Protein AF-A0A2V8UFH4-F1 (afdb_monomer_lite)

Secondary structure (DSSP, 8-state):
---------TT-EEEEEETTEEEEEETTT--EEEEEEGGGHHHHHHHHHHT--EEEEE-TTT-PEEEEET-S-EEEEE-TTT--EEEEEEEE-

Foldseek 3Di:
DDDDDPPPPQFDWDWDDDDQKIWTAGPHPRHTPDIDGPVCVVVVVVVVVVPQDWFWDQDPPPRDIDTDTPDPWDQWDQDPPPRDIDGDPDTGD

Sequence (93 aa):
MKMSPTWTAAGCLVVRTREDQAQIVCNECGGLIQTVPIGDVEAVMLELAKTDRVCSVQCTHCGALNIFPGMSAIMAFICHECGEGVEVPRSVQ

Radius of gyration: 18.55 Å; chains: 1; bounding box: 44×37×42 Å

pLDDT: mean 81.3, std 17.06, range [33.31, 96.88]

Structure (mmCIF, N/CA/C/O backbone):
data_AF-A0A2V8UFH4-F1
#
_entry.id   AF-A0A2V8UFH4-F1
#
loop_
_atom_site.group_PDB
_atom_site.id
_atom_site.type_symbol
_atom_site.label_atom_id
_atom_site.label_alt_id
_atom_site.label_comp_id
_atom_site.label_asym_id
_atom_site.label_entity_id
_atom_site.label_seq_id
_atom_site.pdbx_PDB_ins_code
_atom_site.Cartn_x
_atom_site.Cartn_y
_atom_site.Cartn_z
_atom_site.occupancy
_atom_site.B_iso_or_equiv
_atom_site.auth_seq_id
_atom_site.auth_comp_id
_atom_site.auth_asym_id
_atom_site.auth_atom_id
_atom_site.pdbx_PDB_model_num
ATOM 1 N N . MET A 1 1 ? -26.019 28.379 -9.386 1.00 35.56 1 MET A N 1
ATOM 2 C CA . MET A 1 1 ? -25.418 27.543 -8.324 1.00 35.56 1 MET A CA 1
ATOM 3 C C . MET A 1 1 ? -24.354 26.670 -8.973 1.00 35.56 1 MET A C 1
ATOM 5 O O . MET A 1 1 ? -24.693 25.910 -9.867 1.00 35.56 1 MET A O 1
ATOM 9 N N . LYS A 1 2 ? -23.071 26.866 -8.640 1.00 33.31 2 LYS A N 1
ATOM 10 C CA . LYS A 1 2 ? -21.966 26.060 -9.185 1.00 33.31 2 LYS A CA 1
ATOM 11 C C . LYS A 1 2 ? -21.928 24.725 -8.440 1.00 33.31 2 LYS A C 1
ATOM 13 O O . LYS A 1 2 ? -21.723 24.726 -7.232 1.00 33.31 2 LYS A O 1
ATOM 18 N N . MET A 1 3 ? -22.135 23.620 -9.152 1.00 35.19 3 MET A N 1
ATOM 19 C CA . MET A 1 3 ? -21.822 22.280 -8.654 1.00 35.19 3 MET A CA 1
ATOM 20 C C . MET A 1 3 ? -20.296 22.148 -8.634 1.00 35.19 3 MET A C 1
ATOM 22 O O . MET A 1 3 ? -19.653 22.188 -9.680 1.00 35.19 3 MET A O 1
ATOM 26 N N . SER A 1 4 ? -19.711 22.085 -7.440 1.00 36.44 4 SER A N 1
ATOM 27 C CA . SER A 1 4 ? -18.310 21.716 -7.242 1.00 36.44 4 SER A CA 1
ATOM 28 C C . SER A 1 4 ? -18.140 20.217 -7.515 1.00 36.44 4 SER A C 1
ATOM 30 O O . SER A 1 4 ? -18.988 19.438 -7.074 1.00 36.44 4 SER A O 1
ATOM 32 N N . PRO A 1 5 ? -17.077 19.782 -8.211 1.00 42.56 5 PRO A N 1
ATOM 33 C CA . PRO A 1 5 ? -16.849 18.368 -8.461 1.00 42.56 5 PRO A CA 1
ATOM 34 C C . PRO A 1 5 ? -16.466 17.688 -7.143 1.00 42.56 5 PRO A C 1
ATOM 36 O O . PRO A 1 5 ? -15.413 17.970 -6.571 1.00 42.56 5 PRO A O 1
ATOM 39 N N . THR A 1 6 ? -17.319 16.797 -6.640 1.00 41.81 6 THR A N 1
ATOM 40 C CA . THR A 1 6 ? -16.939 15.841 -5.598 1.00 41.81 6 THR A CA 1
ATOM 41 C C . THR A 1 6 ? -16.062 14.782 -6.250 1.00 41.81 6 THR A C 1
ATOM 43 O O . THR A 1 6 ? -16.549 13.745 -6.696 1.00 41.81 6 THR A O 1
ATOM 46 N N . TRP A 1 7 ? -14.765 15.063 -6.350 1.00 41.59 7 TRP A N 1
ATOM 47 C CA . TRP A 1 7 ? -13.762 14.027 -6.552 1.00 41.59 7 TRP A CA 1
ATOM 48 C C . TRP A 1 7 ? -13.789 13.142 -5.305 1.00 41.59 7 TRP A C 1
ATOM 50 O O . TRP A 1 7 ? -13.138 13.440 -4.307 1.00 41.59 7 TRP A O 1
ATOM 60 N N . THR A 1 8 ? -14.597 12.084 -5.303 1.00 47.72 8 THR A N 1
ATOM 61 C CA . THR A 1 8 ? -14.366 10.978 -4.376 1.00 47.72 8 THR A CA 1
ATOM 62 C C . THR A 1 8 ? -13.029 10.386 -4.788 1.00 47.72 8 THR A C 1
ATOM 64 O O . THR A 1 8 ? -12.954 9.715 -5.815 1.00 47.72 8 THR A O 1
ATOM 67 N N . ALA A 1 9 ? -11.961 10.715 -4.062 1.00 50.12 9 ALA A N 1
ATOM 68 C CA . ALA A 1 9 ? -10.681 10.047 -4.229 1.00 50.12 9 ALA A CA 1
ATOM 69 C C . ALA A 1 9 ? -10.930 8.528 -4.183 1.00 50.12 9 ALA A C 1
ATOM 71 O O . ALA A 1 9 ? -11.526 8.024 -3.223 1.00 50.12 9 ALA A O 1
ATOM 72 N N . ALA A 1 10 ? -10.587 7.836 -5.271 1.00 65.56 10 ALA A N 1
ATOM 73 C CA . ALA A 1 10 ? -10.652 6.382 -5.342 1.00 65.56 10 ALA A CA 1
ATOM 74 C C . ALA A 1 10 ? -9.604 5.805 -4.374 1.00 65.56 10 ALA A C 1
ATOM 76 O O . ALA A 1 10 ? -8.497 6.337 -4.288 1.00 65.56 10 ALA A O 1
ATOM 77 N N . GLY A 1 11 ? -9.973 4.776 -3.610 1.00 67.12 11 GLY A N 1
ATOM 78 C CA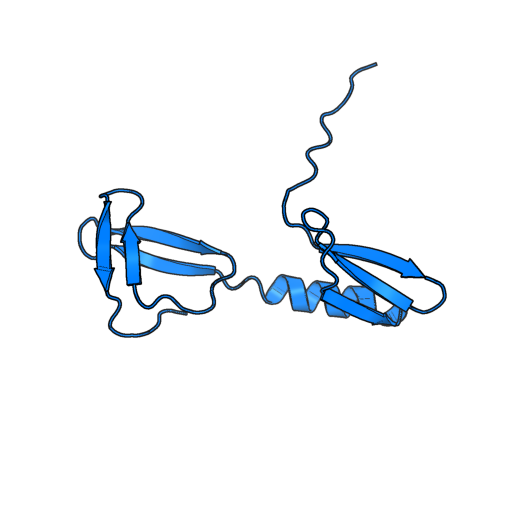 . GLY A 1 11 ? -9.060 4.065 -2.712 1.00 67.12 11 GLY A CA 1
ATOM 79 C C . GLY A 1 11 ? -8.846 4.671 -1.318 1.00 67.12 11 GLY A C 1
ATOM 80 O O . GLY A 1 11 ? -7.815 4.412 -0.705 1.00 67.12 11 GLY A O 1
ATOM 81 N N . CYS A 1 12 ? -9.778 5.461 -0.772 1.00 83.88 12 CYS A N 1
ATOM 82 C CA . CYS A 1 12 ? -9.640 6.008 0.585 1.00 83.88 12 CYS A CA 1
ATOM 83 C C . CYS A 1 12 ? -10.290 5.131 1.663 1.00 83.88 12 CYS A C 1
ATOM 85 O O . CYS A 1 12 ? -11.372 4.568 1.478 1.00 83.88 12 CYS A O 1
ATOM 87 N N . LEU A 1 13 ? -9.664 5.105 2.842 1.00 87.56 13 LEU A N 1
ATOM 88 C CA . LEU A 1 13 ? -10.267 4.562 4.056 1.00 87.56 13 LEU A CA 1
ATOM 89 C C . LEU A 1 13 ? -11.262 5.564 4.645 1.00 87.56 13 LEU A C 1
ATOM 91 O O . LEU A 1 13 ? -10.936 6.731 4.858 1.00 87.56 13 LEU A O 1
ATOM 95 N N . VAL A 1 14 ? -12.479 5.103 4.919 1.00 91.12 14 VAL A N 1
ATOM 96 C CA . VAL A 1 14 ? -13.553 5.893 5.528 1.00 91.12 14 VAL A CA 1
ATOM 97 C C . VAL A 1 14 ? -14.129 5.172 6.737 1.00 91.12 14 VAL A C 1
ATOM 99 O O . VAL A 1 14 ? -14.127 3.944 6.810 1.00 91.12 14 VAL A O 1
ATOM 102 N N . VAL A 1 15 ? -14.653 5.945 7.684 1.00 92.94 15 VAL A N 1
ATOM 103 C CA . VAL A 1 15 ? -15.192 5.426 8.942 1.00 92.94 15 VAL A CA 1
ATOM 104 C C . VAL A 1 15 ? -16.718 5.396 8.886 1.00 92.94 15 VAL A C 1
ATOM 106 O O . VAL A 1 15 ? -17.357 6.399 8.569 1.00 92.94 15 VAL A O 1
ATOM 109 N N . ARG A 1 16 ? -17.313 4.251 9.226 1.00 93.19 16 ARG A N 1
ATOM 110 C CA . ARG A 1 16 ? -18.754 4.082 9.451 1.00 93.19 16 ARG A CA 1
ATOM 111 C C . ARG A 1 16 ? -18.999 3.739 1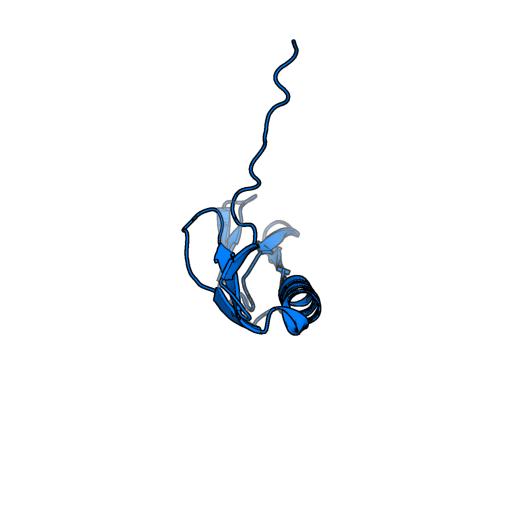0.911 1.00 93.19 16 ARG A C 1
ATOM 113 O O . ARG A 1 16 ? -18.517 2.718 11.386 1.00 93.19 16 ARG A O 1
ATOM 120 N N . THR A 1 17 ? -19.757 4.559 11.622 1.00 90.75 17 THR A N 1
ATOM 121 C CA . THR A 1 17 ? -20.046 4.335 13.042 1.00 90.75 17 THR A CA 1
ATOM 122 C C . THR A 1 17 ? -21.318 3.507 13.232 1.00 90.75 17 THR A C 1
ATOM 124 O O . THR A 1 17 ? -22.297 3.653 12.495 1.00 90.75 17 THR A O 1
ATOM 127 N N . ARG A 1 18 ? -21.298 2.616 14.225 1.00 85.50 18 ARG A N 1
ATOM 128 C CA . ARG A 1 18 ? -22.456 1.892 14.756 1.00 85.50 18 ARG A CA 1
ATOM 129 C C . ARG A 1 18 ? -22.297 1.784 16.266 1.00 85.50 18 ARG A C 1
ATOM 131 O O . ARG A 1 18 ? -21.431 1.054 16.728 1.00 85.50 18 ARG A O 1
ATOM 138 N N . GLU A 1 19 ? -23.164 2.476 16.998 1.00 88.56 19 GLU A N 1
ATOM 139 C CA . GLU A 1 19 ? -23.168 2.471 18.467 1.00 88.56 19 GLU A CA 1
ATOM 140 C C . GLU A 1 19 ? -21.795 2.867 19.043 1.00 88.56 19 GLU A C 1
ATOM 142 O O . GLU A 1 19 ? -21.339 3.986 18.806 1.00 88.56 19 GLU A O 1
ATOM 147 N N . ASP A 1 20 ? -21.145 1.970 19.783 1.00 93.12 20 ASP A N 1
ATOM 148 C CA . ASP A 1 20 ? -19.828 2.138 20.403 1.00 93.12 20 ASP A CA 1
ATOM 149 C C . ASP A 1 20 ? -18.664 1.695 19.496 1.00 93.12 20 ASP A C 1
ATOM 151 O O . ASP A 1 20 ? -17.496 1.831 19.868 1.00 93.12 20 ASP A O 1
ATOM 155 N N . GLN A 1 21 ? -18.968 1.194 18.297 1.00 95.00 21 GLN A N 1
ATOM 156 C CA . GLN A 1 21 ? -18.001 0.675 17.338 1.00 95.00 21 GLN A CA 1
ATOM 157 C C . GLN A 1 21 ? -17.936 1.523 16.065 1.00 95.00 21 GLN A C 1
ATOM 159 O O . GLN A 1 21 ? -18.874 2.206 15.642 1.00 95.00 21 GLN A O 1
ATOM 164 N N . ALA A 1 22 ? -16.799 1.430 15.397 1.00 95.38 22 ALA A N 1
ATOM 165 C CA . ALA A 1 22 ? -16.514 2.074 14.137 1.00 95.38 22 ALA A CA 1
ATOM 166 C C . ALA A 1 22 ? -15.878 1.073 13.174 1.00 95.38 22 ALA A C 1
ATOM 168 O O . ALA A 1 22 ? -14.932 0.362 13.502 1.00 95.38 22 ALA A O 1
ATOM 169 N N . GLN A 1 23 ? -16.411 1.021 11.963 1.00 95.19 23 GLN A N 1
ATOM 170 C CA . GLN A 1 23 ? -15.906 0.212 10.868 1.00 95.19 23 GLN A CA 1
ATOM 171 C C . GLN A 1 23 ? -15.061 1.089 9.955 1.00 95.19 23 GLN A C 1
ATOM 173 O O . GLN A 1 23 ? -15.552 2.084 9.421 1.00 95.19 23 GLN A O 1
ATOM 178 N N . ILE A 1 24 ? -13.810 0.702 9.748 1.00 93.19 24 ILE A N 1
ATOM 179 C CA . ILE A 1 24 ? -12.926 1.311 8.758 1.00 93.19 24 ILE A CA 1
ATOM 180 C C . ILE A 1 24 ? -13.088 0.511 7.469 1.00 93.19 24 ILE A C 1
ATOM 182 O O . ILE A 1 24 ? -12.828 -0.694 7.442 1.00 93.19 24 ILE A O 1
ATOM 186 N N . VAL A 1 25 ? -13.557 1.163 6.410 1.00 92.06 25 VAL A N 1
ATOM 187 C CA . VAL A 1 25 ? -13.880 0.524 5.129 1.00 92.06 25 VAL A CA 1
ATOM 188 C C . VAL A 1 25 ? -13.229 1.269 3.971 1.00 92.06 25 VAL A C 1
ATOM 190 O O . VAL A 1 25 ? -13.041 2.481 4.033 1.00 92.06 25 VAL A O 1
ATOM 193 N N . CYS A 1 26 ? -12.919 0.563 2.889 1.00 87.62 26 CYS A N 1
ATOM 194 C CA . CYS A 1 26 ? -12.532 1.196 1.632 1.00 87.62 26 CYS A CA 1
ATOM 195 C C . CYS A 1 26 ? -13.768 1.808 0.952 1.00 87.62 26 CYS A C 1
ATOM 197 O O . CYS A 1 26 ? -14.783 1.129 0.778 1.00 87.62 26 CYS A O 1
ATOM 199 N N . ASN A 1 27 ? -13.696 3.080 0.553 1.00 84.75 27 ASN A N 1
ATOM 200 C CA . ASN A 1 27 ? -14.797 3.764 -0.134 1.00 84.75 27 ASN A CA 1
ATOM 201 C C . ASN A 1 27 ? -14.989 3.322 -1.596 1.00 84.75 27 ASN A C 1
ATOM 203 O O . ASN A 1 27 ? -16.035 3.609 -2.171 1.00 84.75 27 ASN A O 1
ATOM 207 N N . GLU A 1 28 ? -14.008 2.633 -2.178 1.00 83.38 28 GLU A N 1
ATOM 208 C CA . GLU A 1 28 ? -14.040 2.177 -3.567 1.00 83.38 28 GLU A CA 1
ATOM 209 C C . GLU A 1 28 ? -14.641 0.776 -3.693 1.00 83.38 28 GLU A C 1
ATOM 211 O O . GLU A 1 28 ? -15.633 0.587 -4.392 1.00 83.38 28 GLU A O 1
ATOM 216 N N . CYS A 1 29 ? -14.087 -0.211 -2.982 1.00 83.69 29 CYS A N 1
ATOM 217 C CA . CYS A 1 29 ? -14.555 -1.598 -3.066 1.00 83.69 29 CYS A CA 1
ATOM 218 C C . CYS A 1 29 ? -15.551 -1.985 -1.962 1.00 83.69 29 CYS A C 1
ATOM 220 O O . CYS A 1 29 ? -16.127 -3.070 -2.002 1.00 83.69 29 CYS A O 1
ATOM 222 N N . GLY A 1 30 ? -15.741 -1.131 -0.950 1.00 85.69 30 GLY A N 1
ATOM 223 C CA . GLY A 1 30 ? -16.586 -1.426 0.211 1.00 85.69 30 GLY A CA 1
ATOM 224 C C . GLY A 1 30 ? -15.995 -2.454 1.182 1.00 85.69 30 GLY A C 1
ATOM 225 O O . GLY A 1 30 ? -16.672 -2.839 2.136 1.00 85.69 30 GLY A O 1
ATOM 226 N N . GLY A 1 31 ? -14.756 -2.903 0.957 1.00 86.75 31 GLY A N 1
ATOM 227 C CA . GLY A 1 31 ? -14.075 -3.879 1.802 1.00 86.75 31 GLY A CA 1
ATOM 228 C C . GLY A 1 31 ? -13.898 -3.373 3.232 1.00 86.75 31 GLY A C 1
ATOM 229 O O . GLY A 1 31 ? -13.460 -2.242 3.448 1.00 86.75 31 GLY A O 1
ATOM 230 N N . LEU A 1 32 ? -14.237 -4.217 4.207 1.00 89.44 32 LEU A N 1
ATOM 231 C CA . LEU A 1 32 ? -14.004 -3.955 5.624 1.00 89.44 32 LEU A CA 1
ATOM 232 C C . LEU A 1 32 ? -12.534 -4.216 5.952 1.00 89.44 32 LEU A C 1
ATOM 234 O O . LEU A 1 32 ? -12.062 -5.337 5.788 1.00 89.44 32 LEU A O 1
ATOM 238 N N . ILE A 1 33 ? -11.837 -3.194 6.440 1.00 89.06 33 ILE A N 1
ATOM 239 C CA . ILE A 1 33 ? -10.449 -3.316 6.894 1.00 89.06 33 ILE A CA 1
ATOM 240 C C . ILE A 1 33 ? -10.427 -3.817 8.334 1.00 89.06 33 ILE A C 1
ATOM 242 O O . ILE A 1 33 ? -9.784 -4.817 8.636 1.00 89.06 33 ILE A O 1
ATOM 246 N N . GLN A 1 34 ? -11.170 -3.147 9.220 1.00 92.00 34 GLN A N 1
ATOM 247 C CA . GLN A 1 34 ? -11.307 -3.542 10.622 1.00 92.00 34 GLN A CA 1
ATOM 248 C C . GLN A 1 34 ? -12.503 -2.863 11.298 1.00 92.00 34 GLN A C 1
ATOM 250 O O . GLN A 1 34 ? -12.996 -1.834 10.836 1.00 92.00 34 GLN A O 1
ATOM 255 N N . THR A 1 35 ? -12.947 -3.438 12.418 1.00 94.44 35 THR A N 1
ATOM 256 C CA . THR A 1 35 ? -13.891 -2.813 13.358 1.00 94.44 35 THR A CA 1
ATOM 257 C C . THR A 1 35 ? -13.146 -2.489 14.647 1.00 94.44 35 THR A C 1
ATOM 259 O O . THR A 1 35 ? -12.383 -3.325 15.126 1.00 94.44 35 THR A O 1
ATOM 262 N N . VAL A 1 36 ? -13.332 -1.284 15.176 1.00 95.12 36 VAL A N 1
ATOM 263 C CA . VAL A 1 36 ? -12.639 -0.775 16.367 1.00 95.12 36 VAL A CA 1
ATOM 264 C C . VAL A 1 36 ? -13.607 -0.031 17.283 1.00 95.12 36 VAL A C 1
ATOM 266 O O . VAL A 1 36 ? -14.601 0.502 16.781 1.00 95.12 36 VAL A O 1
ATOM 269 N N . PRO A 1 37 ? -13.317 0.083 18.590 1.00 96.88 37 PRO A N 1
ATOM 270 C CA . PRO A 1 37 ? -14.041 0.998 19.462 1.00 96.88 37 PRO A CA 1
ATOM 271 C C . PRO A 1 37 ? -13.975 2.430 18.924 1.00 96.88 37 PRO A C 1
ATOM 273 O O . PRO A 1 37 ? -12.941 2.870 18.418 1.00 96.88 37 PRO A O 1
ATOM 276 N N . ILE A 1 38 ? -15.066 3.187 19.052 1.00 94.62 38 ILE A N 1
ATOM 277 C CA . ILE A 1 38 ? -15.150 4.542 18.484 1.00 94.62 38 ILE A CA 1
ATOM 278 C C . ILE A 1 38 ? -14.071 5.492 19.034 1.00 94.62 38 ILE A C 1
ATOM 280 O O . ILE A 1 38 ? -13.599 6.367 18.311 1.00 94.62 38 ILE A O 1
ATOM 284 N N . GLY A 1 39 ? -13.643 5.288 20.286 1.00 94.75 39 GLY A N 1
ATOM 285 C CA . GLY A 1 39 ? -12.576 6.061 20.930 1.00 94.75 39 GLY A CA 1
ATOM 286 C C . GLY A 1 39 ? -11.181 5.827 20.342 1.00 94.75 39 GLY A C 1
ATOM 287 O O . GLY A 1 39 ? -10.315 6.681 20.498 1.00 94.75 39 GLY A O 1
ATOM 288 N N . ASP A 1 40 ? -10.981 4.722 19.619 1.00 95.44 40 ASP A N 1
ATOM 289 C CA . ASP A 1 40 ? -9.674 4.321 19.083 1.00 95.44 40 ASP A CA 1
ATOM 290 C C . ASP A 1 40 ? -9.507 4.673 17.593 1.00 95.44 40 ASP A C 1
ATOM 292 O O . ASP A 1 40 ? -8.421 4.523 17.030 1.00 95.44 40 ASP A O 1
ATOM 296 N N . VAL A 1 41 ? -10.569 5.154 16.934 1.00 93.50 41 VAL A N 1
ATOM 297 C CA . VAL A 1 41 ? -10.618 5.385 15.478 1.00 93.50 41 VAL A CA 1
ATOM 298 C C . VAL A 1 41 ? -9.490 6.279 14.987 1.00 93.50 41 VAL A C 1
ATOM 300 O O . VAL A 1 41 ? -8.854 5.963 13.985 1.00 93.50 41 VAL A O 1
ATOM 303 N N . GLU A 1 42 ? -9.243 7.395 15.670 1.00 92.62 42 GLU A N 1
ATOM 304 C CA . GLU A 1 42 ? -8.227 8.361 15.254 1.00 92.62 42 GLU A CA 1
ATOM 305 C C . GLU A 1 42 ? -6.823 7.749 15.304 1.00 92.62 42 GLU A C 1
ATOM 307 O O . GLU A 1 42 ? -6.075 7.831 14.329 1.00 92.62 42 GLU A O 1
ATOM 312 N N . ALA A 1 43 ? -6.495 7.068 16.406 1.00 93.19 43 ALA A N 1
ATOM 313 C CA . ALA A 1 43 ? -5.202 6.416 16.585 1.00 93.19 43 ALA A CA 1
ATOM 314 C C . ALA A 1 43 ? -4.974 5.336 15.517 1.00 93.19 43 ALA A C 1
ATOM 316 O O . ALA A 1 43 ? -3.913 5.275 14.899 1.00 93.19 43 ALA A O 1
ATOM 317 N N . VAL A 1 44 ? -5.998 4.524 15.250 1.00 90.94 44 VAL A N 1
ATOM 318 C CA . VAL A 1 44 ? -5.938 3.455 14.250 1.00 90.94 44 VAL A CA 1
ATOM 319 C C . VAL A 1 44 ? -5.807 4.013 12.833 1.00 90.94 44 VAL A C 1
ATOM 321 O O . VAL A 1 44 ? -4.977 3.533 12.065 1.00 90.94 44 VAL A O 1
ATOM 324 N N . MET A 1 45 ? -6.581 5.041 12.471 1.00 89.38 45 MET A N 1
ATOM 325 C CA . MET A 1 45 ? -6.480 5.686 11.156 1.00 89.38 45 MET A CA 1
ATOM 326 C C . MET A 1 45 ? -5.099 6.314 10.940 1.00 89.38 45 MET A C 1
ATOM 328 O O . MET A 1 45 ? -4.556 6.229 9.839 1.00 89.38 45 MET A O 1
ATOM 332 N N . LEU A 1 46 ? -4.508 6.899 11.986 1.00 88.69 46 LEU A N 1
ATOM 333 C CA . LEU A 1 46 ? -3.157 7.450 11.932 1.00 88.69 46 LEU A CA 1
ATOM 334 C C . LEU A 1 46 ? -2.101 6.357 11.703 1.00 88.69 46 LEU A C 1
ATOM 336 O O . LEU A 1 46 ? -1.196 6.548 10.894 1.00 88.69 46 LEU A O 1
ATOM 340 N N . GLU A 1 47 ? -2.215 5.209 12.371 1.00 84.81 47 GLU A N 1
ATOM 341 C CA . GLU A 1 47 ? -1.314 4.070 12.143 1.00 84.81 47 GLU A CA 1
ATOM 342 C C . GLU A 1 47 ? -1.465 3.483 10.733 1.00 84.81 47 GLU A C 1
ATOM 344 O O . GLU A 1 47 ? -0.470 3.204 10.059 1.00 84.81 47 GLU A O 1
ATOM 349 N N . LEU A 1 48 ? -2.698 3.357 10.235 1.00 81.19 48 LEU A N 1
ATOM 350 C CA . LEU A 1 48 ? -2.953 2.894 8.869 1.00 81.19 48 LEU A CA 1
ATOM 351 C C . LEU A 1 48 ? -2.367 3.858 7.829 1.00 81.19 48 LEU A C 1
ATOM 353 O O . LEU A 1 48 ? -1.739 3.406 6.876 1.00 81.19 48 LEU A O 1
ATOM 357 N N . ALA A 1 49 ? -2.480 5.172 8.047 1.00 78.69 49 ALA A N 1
ATOM 358 C CA . ALA A 1 49 ? -1.876 6.184 7.179 1.00 78.69 49 ALA A CA 1
ATOM 359 C 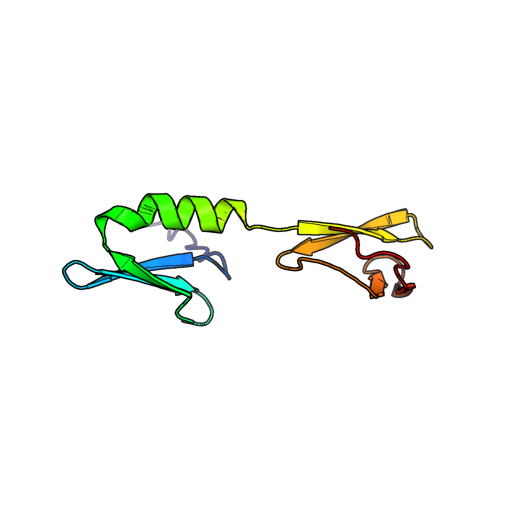C . ALA A 1 49 ? -0.337 6.136 7.180 1.00 78.69 49 ALA A C 1
ATOM 361 O O . ALA A 1 49 ? 0.290 6.380 6.154 1.00 78.69 49 ALA A O 1
ATOM 362 N N . LYS A 1 50 ? 0.293 5.772 8.305 1.00 74.00 50 LYS A N 1
ATOM 363 C CA . LYS A 1 50 ? 1.751 5.546 8.365 1.00 74.00 50 LYS A CA 1
ATOM 364 C C . LYS A 1 50 ? 2.196 4.300 7.603 1.00 74.00 50 LYS A C 1
ATOM 366 O O . LYS A 1 50 ? 3.375 4.174 7.281 1.00 74.00 50 LYS A O 1
ATOM 371 N N . THR A 1 51 ? 1.277 3.375 7.335 1.00 64.12 51 THR A N 1
ATOM 372 C CA . THR A 1 51 ? 1.568 2.107 6.656 1.00 64.12 51 THR A CA 1
ATOM 373 C C . THR A 1 51 ? 1.441 2.227 5.134 1.00 64.12 51 THR A C 1
ATOM 375 O O 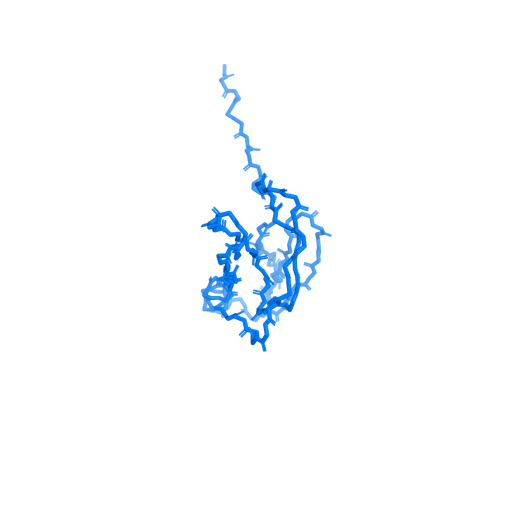. THR A 1 51 ? 1.443 1.209 4.444 1.00 64.12 51 THR A O 1
ATOM 378 N N . ASP A 1 52 ? 1.386 3.449 4.590 1.00 60.41 52 ASP A N 1
ATOM 379 C CA . ASP A 1 52 ? 1.508 3.694 3.152 1.00 60.41 52 ASP A CA 1
ATOM 380 C C . ASP A 1 52 ? 2.948 3.404 2.696 1.00 60.41 52 ASP A C 1
ATOM 382 O O . ASP A 1 52 ? 3.808 4.276 2.555 1.00 60.41 52 ASP A O 1
ATOM 386 N N . ARG A 1 53 ? 3.254 2.109 2.585 1.00 62.56 53 ARG A N 1
ATOM 387 C CA . ARG A 1 53 ? 4.534 1.623 2.092 1.00 62.56 53 ARG A CA 1
ATOM 388 C C . ARG A 1 53 ? 4.543 1.823 0.591 1.00 62.56 53 ARG A C 1
ATOM 390 O O . ARG A 1 53 ? 3.854 1.132 -0.159 1.00 62.56 53 ARG A O 1
ATOM 397 N N . VAL A 1 54 ? 5.342 2.792 0.179 1.00 67.94 54 VAL A N 1
ATOM 398 C CA . VAL A 1 54 ? 5.655 3.037 -1.216 1.00 67.94 54 VAL A CA 1
ATOM 399 C C . VAL A 1 54 ? 6.965 2.326 -1.509 1.00 67.94 54 VAL A C 1
ATOM 401 O O . VAL A 1 54 ? 8.038 2.861 -1.239 1.00 67.94 54 VAL A O 1
ATOM 404 N N . CYS A 1 55 ? 6.881 1.120 -2.069 1.00 80.06 55 CYS A N 1
ATOM 405 C CA . CYS A 1 55 ? 8.064 0.495 -2.639 1.00 80.06 55 CYS A CA 1
ATOM 406 C C . CYS A 1 55 ? 8.420 1.254 -3.918 1.00 80.06 55 CYS A C 1
ATOM 408 O O . CYS A 1 55 ? 7.562 1.510 -4.766 1.00 80.06 55 CYS A O 1
ATOM 410 N N . SER A 1 56 ? 9.682 1.636 -4.073 1.00 86.06 56 SER A N 1
ATOM 411 C CA . SER A 1 56 ? 10.159 2.242 -5.310 1.00 86.06 56 SER A CA 1
ATOM 412 C C . SER A 1 56 ? 11.485 1.633 -5.720 1.00 86.06 56 SER A C 1
ATOM 414 O O . SER A 1 56 ? 12.284 1.214 -4.882 1.00 86.06 56 SER A O 1
ATOM 416 N N . VAL A 1 57 ? 11.714 1.550 -7.026 1.00 88.50 57 VAL A N 1
ATOM 417 C CA . VAL A 1 57 ? 12.962 1.010 -7.547 1.00 88.50 57 VAL A CA 1
ATOM 418 C C . VAL A 1 57 ? 13.357 1.695 -8.842 1.00 88.50 57 VAL A C 1
ATOM 420 O O . VAL A 1 57 ? 12.523 2.017 -9.692 1.00 88.50 57 VAL A O 1
ATOM 423 N N . GLN A 1 58 ? 14.654 1.934 -8.989 1.00 91.56 58 GLN A N 1
ATOM 424 C CA . GLN A 1 58 ? 15.198 2.512 -10.203 1.00 91.56 58 GLN A CA 1
ATOM 425 C C . GLN A 1 58 ? 15.388 1.415 -11.255 1.00 91.56 58 GLN A C 1
ATOM 427 O O . GLN A 1 58 ? 15.973 0.369 -10.974 1.00 91.56 58 GLN A O 1
ATOM 432 N N . CYS A 1 59 ? 14.890 1.643 -12.469 1.00 93.50 59 CYS A N 1
ATOM 433 C CA . CYS A 1 59 ? 15.101 0.736 -13.587 1.00 93.50 59 CYS A CA 1
ATOM 434 C C . CYS A 1 59 ? 16.592 0.674 -13.931 1.00 93.50 59 CYS A C 1
ATOM 436 O O . CYS A 1 59 ? 17.224 1.702 -14.170 1.00 93.50 59 CYS A O 1
ATOM 438 N N . THR A 1 60 ? 17.140 -0.535 -14.010 1.00 93.50 60 THR A N 1
ATOM 439 C CA . THR A 1 60 ? 18.547 -0.768 -14.361 1.00 93.50 60 THR A CA 1
ATOM 440 C C . THR A 1 60 ? 18.853 -0.514 -15.838 1.00 93.50 60 THR A C 1
ATOM 442 O O . THR A 1 60 ? 20.019 -0.356 -16.184 1.00 93.50 60 THR A O 1
ATOM 445 N N . HIS A 1 61 ? 17.829 -0.445 -16.698 1.00 93.69 61 HIS A N 1
ATOM 446 C CA . HIS A 1 61 ? 17.985 -0.210 -18.139 1.00 93.69 61 HIS A CA 1
ATOM 447 C C . HIS A 1 61 ? 17.976 1.277 -18.500 1.00 93.69 61 HIS A C 1
ATOM 449 O O . HIS A 1 61 ? 18.850 1.738 -19.226 1.00 93.69 61 HIS A O 1
ATOM 455 N N . CYS A 1 62 ? 16.996 2.037 -17.998 1.00 95.19 62 CYS A N 1
ATOM 456 C CA . CYS A 1 62 ? 16.795 3.443 -18.376 1.00 95.19 62 CYS A CA 1
ATOM 457 C C . CYS A 1 62 ? 16.979 4.447 -17.228 1.00 95.19 62 CYS A C 1
ATOM 459 O O . CYS A 1 62 ? 16.945 5.653 -17.458 1.00 95.19 62 CYS A O 1
ATOM 461 N N . GLY A 1 63 ? 17.153 3.982 -15.987 1.00 92.38 63 GLY A N 1
ATOM 462 C CA . GLY A 1 63 ? 17.314 4.848 -14.817 1.00 92.38 63 GLY A CA 1
ATOM 463 C C . GLY A 1 63 ? 16.020 5.481 -14.294 1.00 92.38 63 GLY A C 1
ATOM 464 O O . GLY A 1 63 ? 16.083 6.238 -13.326 1.00 92.38 63 GLY A O 1
ATOM 465 N N . ALA A 1 64 ? 14.857 5.183 -14.883 1.00 93.94 64 ALA A N 1
ATOM 466 C CA . ALA A 1 64 ? 13.573 5.710 -14.423 1.00 93.94 64 ALA A CA 1
ATOM 467 C C . ALA A 1 64 ? 13.184 5.169 -13.038 1.00 93.94 64 ALA A C 1
ATOM 469 O O . ALA A 1 64 ? 13.343 3.976 -12.758 1.00 93.94 64 ALA A O 1
ATOM 470 N N . LEU A 1 65 ? 12.626 6.028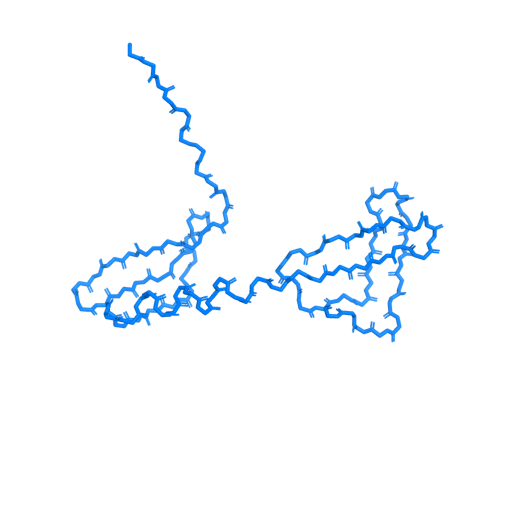 -12.183 1.00 92.00 65 LEU A N 1
ATOM 471 C CA . LEU A 1 65 ? 12.087 5.626 -10.885 1.00 92.00 65 LEU A CA 1
ATOM 472 C C . LEU A 1 65 ? 10.687 5.034 -11.069 1.00 92.00 65 LEU A C 1
ATOM 474 O O . LEU A 1 65 ? 9.772 5.729 -11.496 1.00 92.00 65 LEU A O 1
ATOM 478 N N . ASN A 1 66 ? 10.513 3.760 -10.729 1.00 90.00 66 ASN A N 1
ATOM 479 C CA . ASN A 1 66 ? 9.217 3.089 -10.750 1.00 90.00 66 ASN A CA 1
ATOM 480 C C . ASN A 1 66 ? 8.675 3.031 -9.320 1.00 90.00 66 ASN A C 1
ATOM 482 O O . ASN A 1 66 ? 9.388 2.611 -8.409 1.00 90.00 66 ASN A O 1
ATOM 486 N N . ILE A 1 67 ? 7.435 3.479 -9.132 1.00 89.19 67 ILE A N 1
ATOM 487 C CA . ILE A 1 67 ? 6.787 3.619 -7.826 1.00 89.19 67 ILE A CA 1
ATOM 488 C C . ILE A 1 67 ? 5.627 2.626 -7.756 1.00 89.19 67 ILE A C 1
ATOM 490 O O . ILE A 1 67 ? 4.793 2.584 -8.659 1.00 89.19 67 ILE A O 1
ATOM 494 N N . PHE A 1 68 ? 5.566 1.849 -6.677 1.00 85.88 68 PHE A N 1
ATOM 495 C CA . PHE A 1 68 ? 4.584 0.792 -6.448 1.00 85.88 68 PHE A CA 1
ATOM 496 C C . PHE A 1 68 ? 3.869 1.027 -5.108 1.00 85.88 68 PHE A C 1
ATOM 498 O O . PHE A 1 68 ? 4.261 0.459 -4.083 1.00 85.88 68 PHE A O 1
ATOM 505 N N . PRO A 1 69 ? 2.835 1.887 -5.085 1.00 77.62 69 PRO A N 1
ATOM 506 C CA . PRO A 1 69 ? 2.056 2.141 -3.878 1.00 77.62 69 PRO A CA 1
ATOM 507 C C . PRO A 1 69 ? 1.386 0.863 -3.362 1.00 77.62 69 PRO A C 1
ATOM 509 O O . PRO A 1 69 ? 0.921 0.038 -4.150 1.00 77.62 69 PRO A O 1
ATOM 512 N N . GLY A 1 70 ? 1.334 0.692 -2.040 1.00 71.81 70 GLY A N 1
ATOM 513 C CA . GLY A 1 70 ? 0.686 -0.456 -1.396 1.00 71.81 70 GLY A CA 1
ATOM 514 C C . GLY A 1 70 ? 1.466 -1.773 -1.477 1.00 71.81 70 GLY A C 1
ATOM 515 O O . GLY A 1 70 ? 1.008 -2.787 -0.949 1.00 71.81 70 GLY A O 1
ATOM 516 N N . MET A 1 71 ? 2.650 -1.778 -2.096 1.00 76.38 71 MET A N 1
ATOM 517 C CA . MET A 1 71 ? 3.523 -2.948 -2.167 1.00 76.38 71 MET A CA 1
ATOM 518 C C . MET A 1 71 ? 4.615 -2.846 -1.105 1.00 76.38 71 MET A C 1
ATOM 520 O O . MET A 1 71 ? 5.305 -1.839 -1.000 1.00 76.38 71 MET A O 1
ATOM 524 N N . SER A 1 72 ? 4.813 -3.912 -0.329 1.00 75.44 72 SER A N 1
ATOM 525 C CA . SER A 1 72 ? 5.874 -3.962 0.687 1.00 75.44 72 SER A CA 1
ATOM 526 C C . SER A 1 72 ? 7.228 -4.439 0.153 1.00 75.44 72 SER A C 1
ATOM 528 O O . SER A 1 72 ? 8.216 -4.369 0.880 1.00 75.44 72 SER A O 1
ATOM 530 N N . ALA A 1 73 ? 7.250 -5.019 -1.051 1.00 80.62 73 ALA A N 1
ATOM 531 C CA . ALA A 1 73 ? 8.441 -5.511 -1.734 1.00 80.62 73 ALA A CA 1
ATOM 532 C C . ALA A 1 73 ? 8.149 -5.755 -3.222 1.00 80.62 73 ALA A C 1
ATOM 534 O O . ALA A 1 73 ? 7.040 -6.155 -3.580 1.00 80.62 73 ALA A O 1
ATOM 535 N N . ILE A 1 74 ? 9.173 -5.601 -4.065 1.00 84.44 74 ILE A N 1
ATOM 536 C CA . ILE A 1 74 ? 9.148 -5.952 -5.491 1.00 84.44 74 ILE A CA 1
ATOM 537 C C . ILE A 1 74 ? 10.309 -6.906 -5.791 1.00 84.44 74 ILE A C 1
ATOM 539 O O . ILE A 1 74 ? 11.451 -6.635 -5.422 1.00 84.44 74 ILE A O 1
ATOM 543 N N . MET A 1 75 ? 10.005 -8.031 -6.448 1.00 86.69 75 MET A N 1
ATOM 544 C CA . MET A 1 75 ? 11.001 -9.007 -6.925 1.00 86.69 75 MET A CA 1
ATOM 545 C C . MET A 1 75 ? 11.248 -8.891 -8.432 1.00 86.69 75 MET A C 1
ATOM 547 O O . MET A 1 75 ? 12.354 -9.146 -8.894 1.00 86.69 75 MET A O 1
ATOM 551 N N . ALA A 1 76 ? 10.233 -8.490 -9.195 1.00 90.25 76 ALA A N 1
ATOM 552 C CA . ALA A 1 76 ? 10.343 -8.188 -10.614 1.00 90.25 76 ALA A CA 1
ATOM 553 C C . ALA A 1 76 ? 9.243 -7.204 -11.029 1.00 90.25 76 ALA A C 1
ATOM 555 O O . ALA A 1 76 ? 8.175 -7.175 -10.413 1.00 90.25 76 ALA A O 1
ATOM 556 N N . PHE A 1 77 ? 9.497 -6.406 -12.064 1.00 91.44 77 PHE A N 1
ATOM 557 C CA . PHE A 1 77 ? 8.520 -5.477 -12.638 1.00 91.44 77 PHE A CA 1
ATOM 558 C C . PHE A 1 77 ? 8.820 -5.196 -14.115 1.00 91.44 77 PHE A C 1
ATOM 560 O O . PHE A 1 77 ? 9.931 -5.428 -14.591 1.00 91.44 77 PHE A O 1
ATOM 567 N N . ILE A 1 78 ? 7.825 -4.667 -14.830 1.00 94.81 78 ILE A N 1
ATOM 568 C CA . ILE A 1 78 ? 8.002 -4.083 -16.163 1.00 94.81 78 ILE A CA 1
ATOM 569 C C . ILE A 1 78 ? 8.123 -2.573 -16.000 1.00 94.81 78 ILE A C 1
ATOM 571 O O . ILE A 1 78 ? 7.269 -1.952 -15.364 1.00 94.81 78 ILE A O 1
ATOM 575 N N . CYS A 1 79 ? 9.182 -1.975 -16.544 1.00 95.56 79 CYS A N 1
ATOM 576 C CA . CYS A 1 79 ? 9.365 -0.534 -16.448 1.00 95.56 79 CYS A CA 1
ATOM 577 C C . CYS A 1 79 ? 8.291 0.210 -17.254 1.00 95.56 79 CYS A C 1
ATOM 579 O O . CYS A 1 79 ? 8.135 -0.042 -18.447 1.00 95.56 79 CYS A O 1
ATOM 581 N N . HIS A 1 80 ? 7.601 1.169 -16.628 1.00 92.12 80 HIS A N 1
ATOM 582 C CA . HIS A 1 80 ? 6.564 1.959 -17.309 1.00 92.12 80 HIS A CA 1
ATOM 583 C C . HIS A 1 80 ? 7.114 2.919 -18.377 1.00 92.12 80 HIS A C 1
ATOM 585 O O . HIS A 1 80 ? 6.363 3.319 -19.260 1.00 92.12 80 HIS A O 1
ATOM 591 N N . GLU A 1 81 ? 8.404 3.263 -18.312 1.00 95.31 81 GLU A N 1
ATOM 592 C CA . GLU A 1 81 ? 9.057 4.164 -19.271 1.00 95.31 81 GLU A CA 1
ATOM 593 C C . GLU A 1 81 ? 9.635 3.414 -20.479 1.00 95.31 81 GLU A C 1
ATOM 595 O O . GLU A 1 81 ? 9.334 3.750 -21.620 1.00 95.31 81 GLU A O 1
ATOM 600 N N . CYS A 1 82 ? 10.465 2.384 -20.258 1.00 95.88 82 CYS A N 1
ATOM 601 C CA . CYS A 1 82 ? 11.157 1.693 -21.357 1.00 95.88 82 CYS A CA 1
ATOM 602 C C . CYS A 1 82 ? 10.550 0.338 -21.749 1.00 95.88 82 CYS A C 1
ATOM 604 O O . CYS A 1 82 ? 10.994 -0.252 -22.727 1.00 95.88 82 CYS A O 1
ATOM 606 N N . GLY A 1 83 ? 9.570 -0.176 -21.000 1.00 94.81 83 GLY A N 1
ATOM 607 C CA . GLY A 1 83 ? 8.897 -1.449 -21.289 1.00 94.81 83 GLY A CA 1
ATOM 608 C C . GLY A 1 83 ? 9.713 -2.711 -20.988 1.00 94.81 83 GLY A C 1
ATOM 609 O O . GLY A 1 83 ? 9.198 -3.815 -21.141 1.00 94.81 83 GLY A O 1
ATOM 610 N N . GLU A 1 84 ? 10.959 -2.570 -20.535 1.00 96.25 84 GLU A N 1
ATOM 611 C CA . GLU A 1 84 ? 11.835 -3.706 -20.243 1.00 96.25 84 GLU A CA 1
ATOM 612 C C . GLU A 1 84 ? 11.505 -4.373 -18.905 1.00 96.25 84 GLU A C 1
ATOM 614 O O . GLU A 1 84 ? 11.135 -3.716 -17.923 1.00 96.25 84 GLU A O 1
ATOM 619 N N . GLY A 1 85 ? 11.700 -5.692 -18.865 1.00 94.44 85 GLY A N 1
ATOM 620 C CA . GLY A 1 85 ? 11.615 -6.481 -17.642 1.00 94.44 85 GLY A CA 1
ATOM 621 C C . GLY A 1 85 ? 12.843 -6.280 -16.756 1.00 94.44 85 GLY A C 1
ATOM 622 O O . GLY A 1 85 ? 13.984 -6.318 -17.224 1.00 94.44 85 GLY A O 1
ATOM 623 N N . VAL A 1 86 ? 12.608 -6.074 -15.462 1.00 91.12 86 VAL A N 1
ATOM 624 C CA . VAL A 1 86 ? 13.657 -5.927 -14.451 1.00 91.12 86 VAL A CA 1
ATOM 625 C C . VAL A 1 86 ? 13.432 -6.949 -13.346 1.00 91.12 86 VAL A C 1
ATOM 627 O O . VAL A 1 86 ? 12.387 -6.946 -12.697 1.00 91.12 86 VAL A O 1
ATOM 630 N N . GLU A 1 87 ? 14.435 -7.792 -13.109 1.00 90.12 87 GLU A N 1
ATOM 631 C CA . GLU A 1 87 ? 14.527 -8.645 -11.923 1.00 90.12 87 GLU A CA 1
ATOM 632 C C . GLU A 1 87 ? 15.316 -7.923 -10.827 1.00 90.12 87 GLU A C 1
ATOM 634 O O . GLU A 1 87 ? 16.378 -7.348 -11.074 1.00 90.12 87 GLU A O 1
ATOM 639 N N . VAL A 1 88 ? 14.797 -7.950 -9.602 1.00 81.31 88 VAL A N 1
ATOM 640 C CA . VAL A 1 88 ? 15.384 -7.269 -8.452 1.00 81.31 88 VAL A CA 1
ATOM 641 C C . VAL A 1 88 ? 16.012 -8.319 -7.520 1.00 81.31 88 VAL A C 1
ATOM 643 O O . VAL A 1 88 ? 15.293 -9.044 -6.833 1.00 81.31 88 VAL A O 1
ATOM 646 N N . PRO A 1 89 ? 17.354 -8.412 -7.442 1.00 61.16 89 PRO A N 1
ATOM 647 C CA . PRO A 1 89 ? 18.043 -9.491 -6.723 1.00 61.16 89 PRO A CA 1
ATOM 648 C C . PRO A 1 89 ? 17.929 -9.412 -5.189 1.00 61.16 89 PRO A C 1
ATOM 650 O O . PRO A 1 89 ? 18.284 -10.361 -4.490 1.00 61.16 89 PRO A O 1
ATOM 653 N N . ARG A 1 90 ? 17.443 -8.291 -4.640 1.00 64.31 90 ARG A N 1
ATOM 654 C CA . ARG A 1 90 ? 17.071 -8.127 -3.227 1.00 64.31 90 ARG A CA 1
ATOM 655 C C . ARG A 1 90 ? 15.776 -7.335 -3.164 1.00 64.31 90 ARG A C 1
ATOM 657 O O . ARG A 1 90 ? 15.712 -6.278 -3.777 1.00 64.31 90 ARG A O 1
ATOM 664 N N . SER A 1 91 ? 14.784 -7.817 -2.417 1.00 55.56 91 SER A N 1
ATOM 665 C CA . SER A 1 91 ? 13.535 -7.082 -2.192 1.00 55.56 91 SER A CA 1
ATOM 666 C C . SER A 1 91 ? 13.849 -5.668 -1.709 1.00 55.56 91 SER A C 1
ATOM 668 O O . SER A 1 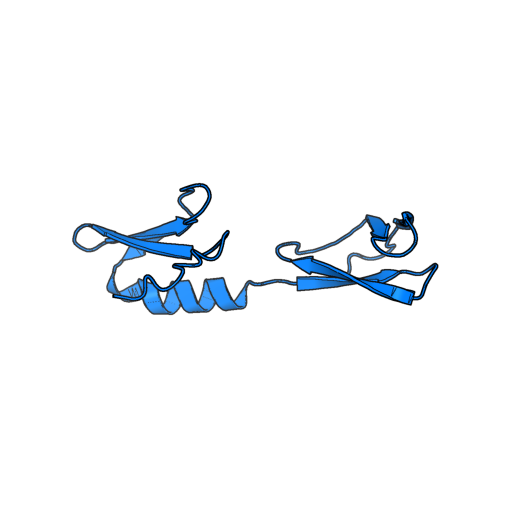91 ? 14.435 -5.506 -0.636 1.00 55.56 91 SER A O 1
ATOM 670 N N . VAL A 1 92 ? 13.496 -4.664 -2.506 1.00 57.09 92 VAL A N 1
ATOM 671 C CA . VAL A 1 92 ? 13.629 -3.261 -2.101 1.00 57.09 92 VAL A CA 1
ATOM 672 C C . VAL A 1 92 ? 12.387 -2.919 -1.287 1.00 57.09 92 VAL A C 1
ATOM 674 O O . VAL A 1 92 ? 11.285 -3.312 -1.676 1.00 57.09 92 VAL A O 1
ATOM 677 N N . GLN A 1 93 ? 12.576 -2.297 -0.125 1.00 50.59 93 GLN A N 1
ATOM 678 C CA . GLN A 1 93 ? 11.492 -1.849 0.752 1.00 50.59 93 GLN A CA 1
ATOM 679 C C . GLN A 1 93 ? 11.158 -0.395 0.459 1.00 50.59 93 GLN A C 1
ATOM 681 O O . GLN A 1 93 ? 12.119 0.380 0.259 1.00 50.59 93 GLN A O 1
#